Protein AF-A0A381TAN8-F1 (afdb_monomer_lite)

Sequence (101 aa):
MLPWGRRKYEKGSLPLGGRALLADIQAGYWNRWHPRAVKIYVNGFVERDIEGQIGWFDVTAGKWIQALLAKGKHERRLYVVTITPIIRDMAYERWPRILGG

Organism: NCBI:txid408172

Structure (mmCIF, N/CA/C/O backbone):
data_AF-A0A381TAN8-F1
#
_entry.id   AF-A0A381TAN8-F1
#
loop_
_atom_site.group_PDB
_atom_site.id
_atom_site.type_symbol
_atom_site.label_atom_id
_atom_site.label_alt_id
_atom_site.label_comp_id
_atom_site.label_asym_id
_atom_site.label_entity_id
_atom_site.label_seq_id
_atom_site.pdbx_PDB_ins_code
_atom_site.Cartn_x
_atom_site.Cartn_y
_atom_site.Cartn_z
_atom_site.occupancy
_atom_site.B_iso_or_equiv
_atom_site.auth_seq_id
_atom_site.auth_comp_id
_atom_site.auth_asym_id
_atom_site.auth_atom_id
_atom_site.pdbx_PDB_model_num
ATOM 1 N N . MET A 1 1 ? -17.338 9.115 -0.362 1.00 76.31 1 MET A N 1
ATOM 2 C CA . MET A 1 1 ? -15.950 9.006 -0.867 1.00 76.31 1 MET A CA 1
ATOM 3 C C . MET A 1 1 ? -15.040 8.559 0.271 1.00 76.31 1 MET A C 1
ATOM 5 O O . MET A 1 1 ? -15.331 8.910 1.409 1.00 76.31 1 MET A O 1
ATOM 9 N N 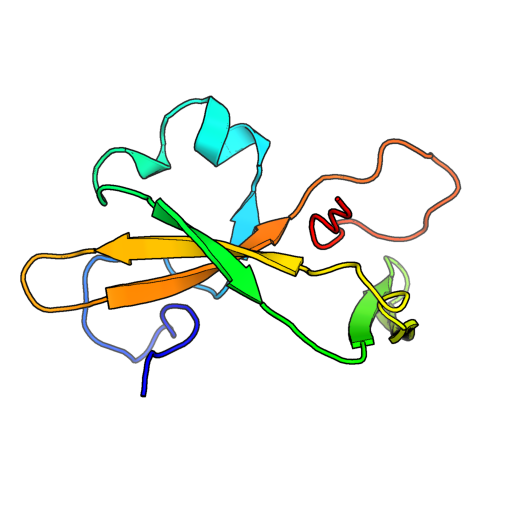. LEU A 1 2 ? -14.001 7.763 0.006 1.00 88.88 2 LEU A N 1
ATOM 10 C CA . LEU A 1 2 ? -13.091 7.267 1.042 1.00 88.88 2 LEU A CA 1
ATOM 11 C C . LEU A 1 2 ? -11.714 7.944 0.894 1.00 88.88 2 LEU A C 1
ATOM 13 O O . LEU A 1 2 ? -11.121 7.827 -0.177 1.00 88.88 2 LEU A O 1
ATOM 17 N N . PRO A 1 3 ? -11.215 8.670 1.911 1.00 93.50 3 PRO A N 1
ATOM 18 C CA . PRO A 1 3 ? -9.967 9.418 1.794 1.00 93.50 3 PRO A CA 1
ATOM 19 C C . PRO A 1 3 ? -8.740 8.498 1.762 1.00 93.50 3 PRO A C 1
ATOM 21 O O . PRO A 1 3 ? -8.691 7.462 2.434 1.00 93.50 3 PRO A O 1
ATOM 24 N N . TRP A 1 4 ? -7.730 8.909 0.998 1.00 93.75 4 TRP A N 1
ATOM 25 C CA . TRP A 1 4 ? -6.440 8.230 0.909 1.00 93.75 4 TRP A CA 1
ATOM 26 C C . TRP A 1 4 ? -5.465 8.80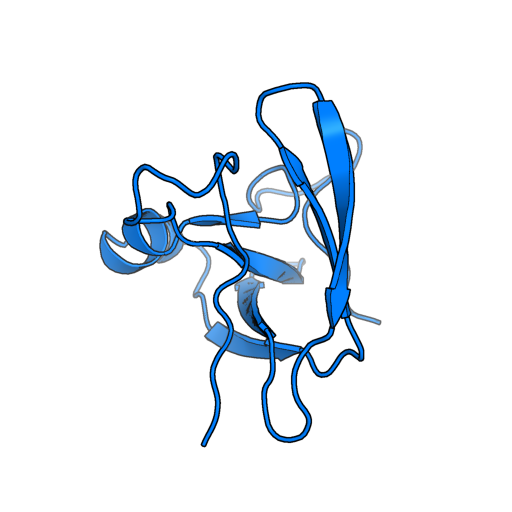9 1.930 1.00 93.75 4 TRP A C 1
ATOM 28 O O . TRP A 1 4 ? -5.018 9.951 1.808 1.00 93.75 4 TRP A O 1
ATOM 38 N N . GLY A 1 5 ? -5.070 7.973 2.890 1.00 95.19 5 GLY A N 1
ATOM 39 C CA . GLY A 1 5 ? -4.033 8.284 3.861 1.00 95.19 5 GLY A CA 1
ATOM 40 C C . GLY A 1 5 ? -4.443 9.389 4.815 1.00 95.19 5 GLY A C 1
ATOM 41 O O . GLY A 1 5 ? -5.546 9.915 4.699 1.00 95.19 5 GLY A O 1
ATOM 42 N N . ARG A 1 6 ? -3.567 9.747 5.759 1.00 95.31 6 ARG A N 1
ATOM 43 C CA . ARG A 1 6 ? -3.739 10.919 6.634 1.00 95.31 6 ARG A CA 1
ATOM 44 C C . ARG A 1 6 ? -2.659 11.957 6.355 1.00 95.31 6 ARG A C 1
ATOM 46 O O . ARG A 1 6 ? -1.467 11.679 6.496 1.00 95.31 6 ARG A O 1
ATOM 53 N N . ARG A 1 7 ? -3.056 13.169 5.979 1.00 94.31 7 ARG A N 1
ATOM 54 C CA . ARG A 1 7 ? -2.162 14.326 5.842 1.00 94.31 7 ARG A CA 1
ATOM 55 C C . ARG A 1 7 ? -1.852 14.918 7.215 1.00 94.31 7 ARG A C 1
ATOM 57 O O . ARG A 1 7 ? -2.616 14.756 8.160 1.00 94.31 7 ARG A O 1
ATOM 64 N N . LYS A 1 8 ? -0.727 15.631 7.328 1.00 93.50 8 LYS A N 1
ATOM 65 C CA . LYS A 1 8 ? -0.268 16.209 8.606 1.00 93.50 8 LYS A CA 1
ATOM 66 C C . LYS A 1 8 ? -1.267 17.200 9.220 1.00 93.50 8 LYS A C 1
ATOM 68 O O . LYS A 1 8 ? -1.373 17.258 10.435 1.00 93.50 8 LYS A O 1
ATOM 73 N N . TYR A 1 9 ? -1.989 17.947 8.385 1.00 93.94 9 TYR A N 1
ATOM 74 C CA . TYR A 1 9 ? -2.983 18.935 8.816 1.00 93.94 9 TYR A CA 1
ATOM 75 C C . TYR A 1 9 ? -4.363 18.326 9.110 1.00 93.94 9 TYR A C 1
ATOM 77 O O . TYR A 1 9 ? -5.235 19.000 9.653 1.00 93.94 9 TYR A O 1
ATOM 85 N N . GLU A 1 10 ? -4.594 17.065 8.736 1.00 92.56 10 GLU A N 1
ATOM 86 C CA . GLU A 1 10 ? -5.868 16.406 8.994 1.00 92.56 10 GLU A CA 1
ATOM 87 C C . GLU A 1 10 ? -5.903 15.854 10.418 1.00 92.56 10 GLU A C 1
ATOM 89 O O . GLU A 1 10 ? -4.984 15.167 10.870 1.00 92.56 10 GLU A O 1
ATOM 94 N N . LYS A 1 11 ? -7.011 16.112 11.116 1.00 90.56 11 LYS A N 1
ATOM 95 C CA . LYS A 1 11 ? -7.276 15.526 12.433 1.00 90.56 11 LYS A CA 1
ATOM 96 C C . LYS A 1 11 ? -7.445 14.005 12.314 1.00 90.56 11 LYS A C 1
ATOM 98 O O . LYS A 1 11 ? -7.921 13.503 11.294 1.00 90.56 11 LYS A O 1
ATOM 103 N N . GLY A 1 12 ? -7.083 13.281 13.373 1.00 91.19 12 GLY A N 1
ATOM 104 C CA . GLY A 1 12 ? -7.247 11.829 13.459 1.00 91.19 12 GLY A CA 1
ATOM 105 C C . GLY A 1 12 ? -6.111 11.133 14.205 1.00 91.19 12 GLY A C 1
ATOM 106 O O . GLY A 1 12 ? -5.123 11.754 14.598 1.00 91.19 12 GLY A O 1
ATOM 107 N N . SER A 1 13 ? -6.232 9.819 14.367 1.00 91.62 13 SER A N 1
ATOM 108 C CA . SER A 1 13 ? -5.243 8.929 14.995 1.00 91.62 13 SER A CA 1
ATOM 109 C C . SER A 1 13 ? -4.731 7.830 14.056 1.00 91.62 13 SER A C 1
ATOM 111 O O . SER A 1 13 ? -3.829 7.081 14.429 1.00 91.62 13 SER A O 1
ATOM 113 N N . LEU A 1 14 ? -5.254 7.749 12.827 1.00 95.25 14 LEU A N 1
ATOM 114 C CA . LEU A 1 14 ? -4.738 6.839 11.800 1.00 95.25 14 LEU A CA 1
ATOM 115 C C . LEU A 1 14 ? -3.327 7.237 11.318 1.00 95.25 14 LEU A C 1
ATOM 117 O O . LEU A 1 14 ? -3.009 8.422 11.347 1.00 95.25 14 LEU A O 1
ATOM 121 N N . PRO A 1 15 ? -2.479 6.306 10.845 1.00 95.25 15 PRO A N 1
ATOM 122 C CA . PRO A 1 15 ? -1.101 6.607 10.445 1.00 95.25 15 PRO A CA 1
ATOM 123 C C . PRO A 1 15 ? -0.974 7.754 9.439 1.00 95.25 15 PRO A C 1
ATOM 125 O O . PRO A 1 15 ? -1.799 7.901 8.535 1.00 95.25 15 PRO A O 1
ATOM 128 N N . LEU A 1 16 ? 0.079 8.560 9.582 1.00 95.56 16 LEU A N 1
ATOM 129 C CA . LEU A 1 16 ? 0.403 9.613 8.619 1.00 95.56 16 LEU A CA 1
ATOM 130 C C . LEU A 1 16 ? 0.868 9.027 7.282 1.00 95.56 16 LEU A C 1
ATOM 132 O O . LEU A 1 16 ? 1.486 7.969 7.225 1.00 95.56 16 LEU A O 1
ATOM 136 N N . GLY A 1 17 ? 0.616 9.771 6.207 1.00 95.12 17 GLY A N 1
ATOM 137 C CA . GLY A 1 17 ? 0.944 9.363 4.845 1.00 95.12 17 GLY A CA 1
ATOM 138 C C . GLY A 1 17 ? -0.145 8.496 4.217 1.00 95.12 17 GLY A C 1
ATOM 139 O O . GLY A 1 17 ? -1.220 8.316 4.781 1.00 95.12 17 GLY A O 1
ATOM 140 N N . GLY A 1 18 ? 0.120 8.002 3.007 1.00 95.25 18 GLY A N 1
ATOM 141 C CA . GLY A 1 18 ? -0.832 7.227 2.200 1.00 95.25 18 GLY A CA 1
ATOM 142 C C . GLY A 1 18 ? -0.424 5.778 1.957 1.00 95.25 18 GLY A C 1
ATOM 143 O O . GLY A 1 18 ? -0.935 5.155 1.030 1.00 95.25 18 GLY A O 1
ATOM 144 N N . ARG A 1 19 ? 0.519 5.253 2.739 1.00 95.75 19 ARG A N 1
ATOM 145 C CA . ARG A 1 19 ? 1.196 3.986 2.463 1.00 95.75 19 ARG A CA 1
ATOM 146 C C . ARG A 1 19 ? 1.251 3.090 3.692 1.00 95.75 19 ARG A C 1
ATOM 148 O O . ARG A 1 19 ? 1.368 3.589 4.806 1.00 95.75 19 ARG A O 1
ATOM 155 N N . ALA A 1 20 ? 1.207 1.786 3.460 1.00 97.00 20 ALA A N 1
ATOM 156 C CA . ALA A 1 20 ? 1.426 0.753 4.459 1.00 97.00 20 ALA A CA 1
ATOM 157 C C . ALA A 1 20 ? 2.445 -0.262 3.922 1.00 97.00 20 ALA A C 1
ATOM 159 O O . ALA A 1 20 ? 2.238 -0.841 2.856 1.00 97.00 20 ALA A O 1
ATOM 160 N N . LEU A 1 21 ? 3.563 -0.465 4.618 1.00 96.56 21 LEU A N 1
ATOM 161 C CA . LEU A 1 21 ? 4.556 -1.460 4.213 1.00 96.56 21 LEU A CA 1
ATOM 162 C C . LEU A 1 21 ? 4.021 -2.870 4.500 1.00 96.56 21 LEU A C 1
ATOM 164 O O . LEU A 1 21 ? 3.511 -3.124 5.588 1.00 96.56 21 LEU A O 1
ATOM 168 N N . LEU A 1 22 ? 4.135 -3.793 3.541 1.00 97.19 22 LEU A N 1
ATOM 169 C CA . LEU A 1 22 ? 3.638 -5.165 3.689 1.00 97.19 22 LEU A CA 1
ATOM 170 C C . LEU A 1 22 ? 4.241 -5.855 4.919 1.00 97.19 22 LEU A C 1
ATOM 172 O O . LEU A 1 22 ? 3.502 -6.483 5.673 1.00 97.19 22 LEU A O 1
ATOM 176 N N . ALA A 1 23 ? 5.549 -5.690 5.131 1.00 95.69 23 ALA A N 1
ATOM 177 C CA . ALA A 1 23 ? 6.251 -6.245 6.284 1.00 95.69 23 ALA A CA 1
ATOM 178 C C . ALA A 1 23 ? 5.653 -5.740 7.608 1.00 95.69 23 ALA A C 1
ATOM 180 O O . ALA A 1 23 ? 5.393 -6.538 8.502 1.00 95.69 23 ALA A O 1
ATOM 181 N N . ASP A 1 24 ? 5.319 -4.448 7.702 1.00 96.94 24 ASP A N 1
ATOM 182 C CA . ASP A 1 24 ? 4.707 -3.870 8.905 1.00 96.94 24 ASP A CA 1
ATOM 183 C C . ASP A 1 24 ? 3.288 -4.388 9.156 1.00 96.94 24 ASP A C 1
ATOM 185 O O . ASP A 1 24 ? 2.855 -4.540 10.301 1.00 96.94 24 ASP A O 1
ATOM 189 N N . ILE A 1 25 ? 2.533 -4.634 8.081 1.00 97.25 25 ILE A N 1
ATOM 190 C CA . ILE A 1 25 ? 1.198 -5.232 8.173 1.00 97.25 25 ILE A CA 1
ATOM 191 C C . ILE A 1 25 ? 1.323 -6.665 8.697 1.00 97.25 25 ILE A C 1
ATOM 193 O O . ILE A 1 25 ? 0.603 -7.034 9.622 1.00 97.25 25 ILE A O 1
ATOM 197 N N . GLN A 1 26 ? 2.247 -7.453 8.143 1.00 96.62 26 GLN A N 1
ATOM 198 C CA . GLN A 1 26 ? 2.488 -8.841 8.549 1.00 96.62 26 GLN A CA 1
ATOM 199 C C . GLN A 1 26 ? 3.028 -8.947 9.980 1.00 96.62 26 GLN A C 1
ATOM 201 O O . GLN A 1 26 ? 2.624 -9.843 10.714 1.00 96.62 26 GLN A O 1
ATOM 206 N N . ALA A 1 27 ? 3.859 -7.995 10.406 1.00 97.56 27 ALA A N 1
ATOM 207 C CA . ALA A 1 27 ? 4.342 -7.878 11.781 1.00 97.56 27 ALA A CA 1
ATOM 208 C C . ALA A 1 27 ? 3.255 -7.423 12.779 1.00 97.56 27 ALA A C 1
ATOM 210 O O . ALA A 1 27 ? 3.498 -7.357 13.982 1.00 97.56 27 ALA A O 1
ATOM 211 N N . GLY A 1 28 ? 2.047 -7.092 12.307 1.00 97.38 28 GLY A N 1
ATOM 212 C CA . GLY A 1 28 ? 0.910 -6.747 13.156 1.00 97.38 28 GLY A CA 1
ATOM 213 C C . GLY A 1 28 ? 0.891 -5.302 13.659 1.00 97.38 28 GLY A C 1
ATOM 214 O O . GLY A 1 28 ? -0.010 -4.942 14.421 1.00 97.38 28 GLY A O 1
ATOM 215 N N . TYR A 1 29 ? 1.800 -4.428 13.204 1.00 96.94 29 TYR A N 1
ATOM 216 C CA . TYR A 1 29 ? 1.815 -3.015 13.616 1.00 96.94 29 TYR A CA 1
ATOM 217 C C . TYR A 1 29 ? 0.508 -2.289 13.281 1.00 96.94 29 TYR A C 1
ATOM 219 O O . TYR A 1 29 ? 0.116 -1.344 13.973 1.00 96.94 29 TYR A O 1
ATOM 227 N N . TRP A 1 30 ? -0.202 -2.775 12.261 1.00 97.19 30 TRP A N 1
ATOM 228 C CA . TRP A 1 30 ? -1.473 -2.223 11.811 1.00 97.19 30 TRP A CA 1
ATOM 229 C C . TRP A 1 30 ? -2.702 -2.738 12.566 1.00 97.19 30 TRP A C 1
ATOM 231 O O . TRP A 1 30 ? -3.765 -2.130 12.445 1.00 97.19 30 TRP A O 1
ATOM 241 N N . ASN A 1 31 ? -2.585 -3.804 13.367 1.00 96.44 31 ASN A N 1
ATOM 242 C CA . ASN A 1 31 ? -3.727 -4.510 13.970 1.00 96.44 31 ASN A CA 1
ATOM 243 C C . ASN A 1 31 ? -4.636 -3.600 14.805 1.00 96.44 31 ASN A C 1
ATOM 245 O O . ASN A 1 31 ? -5.857 -3.751 14.776 1.00 96.44 31 ASN A O 1
ATOM 249 N N . ARG A 1 32 ? -4.051 -2.601 15.478 1.00 95.44 32 ARG A N 1
ATOM 250 C CA . ARG A 1 32 ? -4.781 -1.616 16.292 1.00 95.44 32 ARG A CA 1
ATOM 251 C C . ARG A 1 32 ? -5.811 -0.786 15.509 1.00 95.44 32 ARG A C 1
ATOM 253 O O . ARG A 1 32 ? -6.678 -0.176 16.122 1.00 95.44 32 ARG A O 1
ATOM 260 N N . TRP A 1 33 ? -5.717 -0.744 14.177 1.00 96.06 33 TRP A N 1
ATOM 261 C CA . TRP A 1 33 ? -6.655 -0.035 13.297 1.00 96.06 33 TRP A CA 1
ATOM 262 C C . TRP A 1 33 ? -7.564 -0.976 12.498 1.00 96.06 33 TRP A C 1
ATOM 264 O O . TRP A 1 33 ? -8.135 -0.566 11.484 1.00 96.06 33 TRP A O 1
ATOM 274 N N . HIS A 1 34 ? -7.685 -2.236 12.930 1.00 94.88 34 HIS A N 1
ATOM 275 C CA . HIS A 1 34 ? -8.537 -3.266 12.325 1.00 94.88 34 HIS A CA 1
ATOM 276 C C . HIS A 1 34 ? -8.418 -3.320 10.790 1.00 94.88 34 HIS A C 1
ATOM 278 O O . HIS A 1 34 ? -9.401 -3.078 10.074 1.00 94.88 34 HIS A O 1
ATOM 284 N N . PRO A 1 35 ? -7.202 -3.575 10.279 1.00 95.81 35 PRO A N 1
ATOM 285 C CA . PRO A 1 35 ? -6.893 -3.441 8.868 1.00 95.81 35 PRO A CA 1
ATOM 286 C C . PRO A 1 35 ? -7.681 -4.455 8.042 1.00 95.81 35 PRO A C 1
ATOM 288 O O . PRO A 1 35 ? -7.749 -5.636 8.377 1.00 95.81 35 PRO A O 1
ATOM 291 N N . ARG A 1 36 ? -8.258 -4.00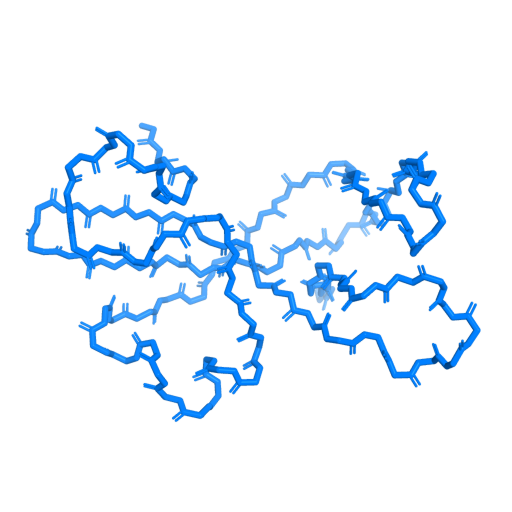5 6.925 1.00 97.12 36 ARG A N 1
ATOM 292 C CA . ARG A 1 36 ? -8.906 -4.883 5.941 1.00 97.12 36 ARG A CA 1
ATOM 293 C C . ARG A 1 36 ? -8.257 -4.710 4.579 1.00 97.12 36 ARG A C 1
ATOM 295 O O . ARG A 1 36 ? -8.172 -3.591 4.082 1.00 97.12 36 ARG A O 1
ATOM 302 N N . ALA A 1 37 ? -7.837 -5.809 3.963 1.00 97.31 37 ALA A N 1
ATOM 303 C CA . ALA A 1 37 ? -7.349 -5.780 2.591 1.00 97.31 37 ALA A CA 1
ATOM 304 C C . ALA A 1 37 ? -8.483 -5.388 1.631 1.00 97.31 37 ALA A C 1
ATOM 306 O O . ALA A 1 37 ? -9.611 -5.870 1.752 1.00 97.31 37 ALA A O 1
ATOM 307 N N . VAL A 1 38 ? -8.176 -4.510 0.682 1.00 97.12 38 VAL A N 1
ATOM 308 C CA . VAL A 1 38 ? -9.081 -4.067 -0.383 1.00 97.12 38 VAL A CA 1
ATOM 309 C C . VAL A 1 38 ? -8.323 -3.957 -1.708 1.00 97.12 38 VAL A C 1
ATOM 311 O O . VAL A 1 38 ? -7.091 -3.891 -1.727 1.00 97.12 38 VAL A O 1
ATOM 314 N N . LYS A 1 39 ? -9.060 -3.948 -2.820 1.00 96.88 39 LYS A N 1
ATOM 315 C CA . LYS A 1 39 ? -8.511 -3.829 -4.176 1.00 96.88 39 LYS A CA 1
ATOM 316 C C . LYS A 1 39 ? -8.693 -2.404 -4.699 1.00 96.88 39 LYS A C 1
ATOM 318 O O . LYS A 1 39 ? -9.772 -1.837 -4.541 1.00 96.88 39 LYS A O 1
ATOM 323 N N . ILE A 1 40 ? -7.662 -1.856 -5.334 1.00 96.25 40 ILE A N 1
ATOM 324 C CA . ILE A 1 40 ? -7.731 -0.611 -6.101 1.00 96.25 40 ILE A CA 1
ATOM 325 C C . ILE A 1 40 ? -7.497 -0.955 -7.573 1.00 96.25 40 ILE A C 1
ATOM 327 O O . ILE A 1 40 ? -6.395 -1.354 -7.954 1.00 96.25 40 ILE A O 1
ATOM 331 N N . TYR A 1 41 ? -8.545 -0.804 -8.381 1.00 96.00 41 TYR A N 1
ATOM 332 C CA . TYR A 1 41 ? -8.469 -0.926 -9.834 1.00 96.00 41 TYR A CA 1
ATOM 333 C C . TYR A 1 41 ? -8.102 0.433 -10.426 1.00 96.00 41 TYR A C 1
ATOM 335 O O . TYR A 1 41 ? -8.827 1.408 -10.236 1.00 96.00 41 TYR A O 1
ATOM 343 N N . VAL A 1 42 ? -6.959 0.491 -11.102 1.00 95.81 42 VAL A N 1
ATOM 344 C CA . VAL A 1 42 ? -6.403 1.681 -11.757 1.00 95.81 42 VAL A CA 1
ATOM 345 C C . VAL A 1 42 ? -5.678 1.247 -13.023 1.00 95.81 42 VAL A C 1
ATOM 347 O O . VAL A 1 42 ? -5.255 0.098 -13.120 1.00 95.81 42 VAL A O 1
ATOM 350 N N . ASN A 1 43 ? -5.511 2.164 -13.972 1.00 97.12 43 ASN A N 1
ATOM 351 C CA . ASN A 1 43 ? -4.755 1.910 -15.200 1.00 97.12 43 ASN A CA 1
ATOM 352 C C . ASN A 1 43 ? -3.239 1.919 -14.978 1.00 97.12 43 ASN A C 1
ATOM 354 O O . ASN A 1 43 ? -2.513 1.257 -15.705 1.00 97.12 43 ASN A O 1
ATOM 358 N N . GLY A 1 44 ? -2.764 2.646 -13.970 1.00 96.31 44 GLY A N 1
ATOM 359 C CA . GLY A 1 44 ? -1.342 2.819 -13.718 1.00 96.31 44 GLY A CA 1
ATOM 360 C C . GLY A 1 44 ? -1.064 3.572 -12.426 1.00 96.31 44 GLY A C 1
ATOM 361 O O . GLY A 1 44 ? -1.983 3.963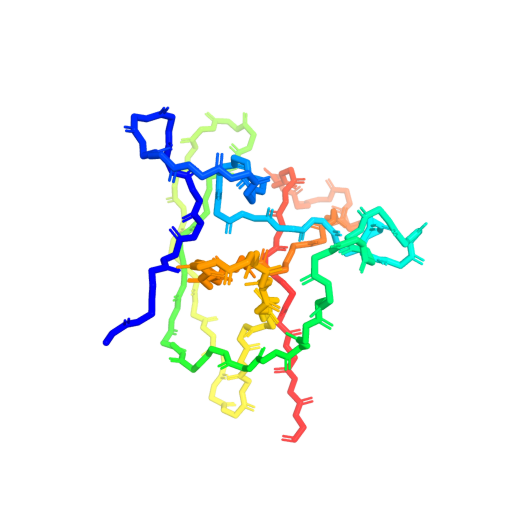 -11.699 1.00 96.31 44 GLY A O 1
ATOM 362 N N . PHE A 1 45 ? 0.216 3.753 -12.134 1.00 95.31 45 PHE A N 1
ATOM 363 C CA . PHE A 1 45 ? 0.711 4.531 -11.008 1.00 95.31 45 PHE A CA 1
ATOM 364 C C . PHE A 1 45 ? 2.024 5.223 -11.368 1.00 95.31 45 PHE A C 1
ATOM 366 O O . PHE A 1 45 ? 2.705 4.868 -12.327 1.00 95.31 45 PHE A O 1
ATOM 373 N N . VAL A 1 46 ? 2.371 6.215 -10.555 1.00 94.06 46 VAL A N 1
ATOM 374 C CA . VAL A 1 46 ? 3.622 6.957 -10.661 1.00 94.06 46 VAL A CA 1
ATOM 375 C C . VAL A 1 46 ? 4.512 6.589 -9.489 1.00 94.06 46 VAL A C 1
ATOM 377 O O . VAL A 1 46 ? 4.039 6.553 -8.351 1.00 94.06 46 VAL A O 1
ATOM 380 N N . GLU A 1 47 ? 5.796 6.375 -9.749 1.00 92.25 47 GLU A N 1
ATOM 381 C CA . GLU A 1 47 ? 6.803 6.233 -8.702 1.00 92.25 47 GLU A CA 1
ATOM 382 C C . GLU A 1 47 ? 8.062 7.025 -9.060 1.00 92.25 47 GLU A C 1
ATOM 384 O O . GLU A 1 47 ? 8.326 7.325 -10.227 1.00 92.25 47 GLU A O 1
ATOM 389 N N . ARG A 1 48 ? 8.810 7.402 -8.024 1.00 90.75 48 ARG A N 1
ATOM 390 C CA . ARG A 1 48 ? 10.089 8.094 -8.147 1.00 90.75 48 ARG A CA 1
ATOM 391 C C . ARG A 1 48 ? 11.224 7.135 -7.802 1.00 90.75 48 ARG A C 1
ATOM 393 O O . ARG A 1 48 ? 11.135 6.458 -6.777 1.00 90.75 48 ARG A O 1
ATOM 400 N N . ASP A 1 49 ? 12.250 7.087 -8.639 1.00 89.12 49 ASP A N 1
ATOM 401 C CA . ASP A 1 49 ? 13.456 6.297 -8.380 1.00 89.12 49 ASP A CA 1
ATOM 402 C C . ASP A 1 49 ? 14.389 6.977 -7.355 1.00 89.12 49 ASP A C 1
ATOM 404 O O . ASP A 1 49 ? 14.103 8.063 -6.837 1.00 89.12 49 ASP A O 1
ATOM 408 N N . ILE A 1 50 ? 15.503 6.318 -7.033 1.00 87.31 50 ILE A N 1
ATOM 409 C CA . ILE A 1 50 ? 16.523 6.817 -6.100 1.00 87.31 50 ILE A CA 1
ATOM 410 C C . ILE A 1 50 ? 17.278 8.048 -6.624 1.00 87.31 50 ILE A C 1
ATOM 412 O O . ILE A 1 50 ? 17.824 8.802 -5.822 1.00 87.31 50 ILE A O 1
ATOM 416 N N . GLU A 1 51 ? 17.292 8.282 -7.938 1.00 89.56 51 GLU A N 1
ATOM 417 C CA . GLU A 1 51 ? 17.902 9.462 -8.567 1.00 89.56 51 GLU A CA 1
ATOM 418 C C . GLU A 1 51 ? 16.923 10.644 -8.652 1.00 89.56 51 GLU A C 1
ATOM 420 O O . GLU A 1 51 ? 17.299 11.770 -8.977 1.00 89.56 51 GLU A O 1
ATOM 425 N N . GLY A 1 52 ? 15.655 10.411 -8.315 1.00 88.81 52 GLY A N 1
ATOM 426 C CA . GLY A 1 52 ? 14.599 11.408 -8.316 1.00 88.81 52 GLY A CA 1
ATOM 427 C C . GLY A 1 52 ? 13.784 11.475 -9.607 1.00 88.81 52 GLY A C 1
ATOM 428 O O . GLY A 1 52 ? 12.868 12.304 -9.682 1.00 88.81 52 GLY A O 1
ATOM 429 N N . GLN A 1 53 ? 14.053 10.613 -10.589 1.00 90.50 53 GLN A N 1
ATOM 430 C CA . GLN A 1 53 ? 13.306 10.567 -11.842 1.00 90.50 53 GLN A CA 1
ATOM 431 C C . GLN A 1 53 ? 11.933 9.932 -11.623 1.00 90.50 53 GLN A C 1
ATOM 433 O O . GLN A 1 53 ? 11.741 9.055 -10.778 1.00 90.50 53 GLN A O 1
ATOM 438 N N . ILE A 1 54 ? 10.941 10.422 -12.363 1.00 91.88 54 ILE A N 1
ATOM 439 C CA . ILE A 1 54 ? 9.542 10.020 -12.221 1.00 91.88 54 ILE A CA 1
ATOM 440 C C . ILE A 1 54 ? 9.174 9.110 -13.390 1.00 91.88 54 ILE A C 1
ATOM 442 O O . ILE A 1 54 ? 9.276 9.521 -14.542 1.00 91.88 54 ILE A O 1
ATOM 446 N N . GLY A 1 55 ? 8.697 7.904 -13.086 1.00 91.00 55 GLY A N 1
ATOM 447 C CA . GLY A 1 55 ? 8.193 6.951 -14.072 1.00 91.00 55 GLY A CA 1
ATOM 448 C C . GLY A 1 55 ? 6.688 6.735 -13.937 1.00 91.00 55 GLY A C 1
ATOM 449 O O . GLY A 1 55 ? 6.170 6.636 -12.821 1.00 91.00 55 GLY A O 1
ATOM 450 N N . TRP A 1 56 ? 5.993 6.651 -15.074 1.00 95.31 56 TRP A N 1
ATOM 451 C CA . TRP A 1 56 ? 4.628 6.128 -15.148 1.00 95.31 56 TRP A CA 1
ATOM 452 C C . TRP A 1 56 ? 4.673 4.633 -15.459 1.00 95.31 56 TRP A C 1
ATOM 454 O O . TRP A 1 56 ? 5.390 4.207 -16.363 1.00 95.31 56 TRP A O 1
ATOM 464 N N . PHE A 1 57 ? 3.885 3.849 -14.731 1.00 94.81 57 PHE A N 1
ATOM 465 C CA . PHE A 1 57 ? 3.827 2.400 -14.865 1.00 94.81 57 PHE A CA 1
ATOM 466 C C . PHE A 1 57 ? 2.391 1.938 -15.010 1.00 94.81 57 PHE A C 1
ATOM 468 O O . PHE A 1 57 ? 1.542 2.257 -14.175 1.00 94.81 57 PHE A O 1
ATOM 475 N N . ASP A 1 58 ? 2.135 1.126 -16.028 1.00 97.12 58 ASP A N 1
ATOM 476 C CA . ASP A 1 58 ? 0.815 0.554 -16.238 1.00 97.12 58 ASP A CA 1
ATOM 477 C C . ASP A 1 58 ? 0.567 -0.638 -15.310 1.00 97.12 58 ASP A C 1
ATOM 479 O O . ASP A 1 58 ? 1.428 -1.491 -15.069 1.00 97.12 58 ASP A O 1
ATOM 483 N N . VAL A 1 59 ? -0.661 -0.724 -14.807 1.00 96.94 59 VAL A N 1
ATOM 484 C CA . VAL A 1 59 ? -1.165 -1.922 -14.142 1.00 96.94 59 VAL A CA 1
ATOM 485 C C . VAL A 1 59 ? -1.785 -2.805 -15.215 1.00 96.94 59 VAL A C 1
ATOM 487 O O . VAL A 1 59 ? -2.782 -2.446 -15.838 1.00 96.94 59 VAL A O 1
ATOM 490 N N . THR A 1 60 ? -1.187 -3.980 -15.428 1.00 96.12 60 THR A N 1
ATOM 491 C CA . THR A 1 60 ? -1.676 -4.959 -16.408 1.00 96.12 60 THR A CA 1
ATOM 492 C C . THR A 1 60 ? -3.165 -5.249 -16.192 1.00 96.12 60 THR A C 1
ATOM 494 O O . THR A 1 60 ? -3.593 -5.453 -15.055 1.00 96.12 60 THR A O 1
ATOM 497 N N . ALA A 1 61 ? -3.946 -5.328 -17.273 1.00 94.62 61 ALA A N 1
ATOM 498 C CA . ALA A 1 61 ? -5.359 -5.697 -17.206 1.00 94.62 61 ALA A CA 1
ATOM 499 C C . ALA A 1 61 ? -5.575 -6.994 -16.398 1.00 94.62 61 ALA A C 1
ATOM 501 O O . ALA A 1 61 ? -4.779 -7.931 -16.477 1.00 94.62 61 ALA A O 1
ATOM 502 N N . GLY A 1 62 ? -6.629 -7.030 -15.577 1.00 95.12 62 GLY A N 1
ATOM 503 C CA . GLY A 1 62 ? -6.889 -8.131 -14.637 1.00 95.12 62 GLY A CA 1
ATOM 504 C C . GLY A 1 62 ? -6.066 -8.079 -13.341 1.00 95.12 62 GLY A C 1
ATOM 505 O O . GLY A 1 62 ? -6.351 -8.830 -12.411 1.00 95.12 62 GLY A O 1
ATOM 506 N N . LYS A 1 63 ? -5.087 -7.172 -13.228 1.00 97.81 63 LYS A N 1
ATOM 507 C CA . LYS A 1 63 ? -4.363 -6.908 -11.979 1.00 97.81 63 LYS A CA 1
ATOM 508 C C . LYS A 1 63 ? -4.923 -5.689 -11.250 1.00 97.81 63 LYS A C 1
ATOM 510 O O . LYS A 1 63 ? -5.642 -4.863 -11.807 1.00 97.81 63 LYS A O 1
ATOM 515 N N . TRP A 1 64 ? -4.592 -5.581 -9.969 1.00 98.00 64 TRP A N 1
ATOM 516 C CA . TRP A 1 64 ? -4.974 -4.462 -9.112 1.00 98.00 64 TRP A CA 1
ATOM 517 C C . TRP A 1 64 ? -3.869 -4.145 -8.108 1.00 98.00 64 TRP A C 1
ATOM 519 O O . TRP A 1 64 ? -3.048 -4.999 -7.762 1.00 98.00 64 TRP A O 1
ATOM 529 N N . ILE A 1 65 ? -3.885 -2.922 -7.583 1.00 97.81 65 ILE A N 1
ATOM 530 C CA . ILE A 1 65 ? -3.047 -2.543 -6.445 1.00 97.81 65 ILE A CA 1
ATOM 531 C C . ILE A 1 65 ? -3.753 -2.988 -5.164 1.00 97.81 65 ILE A C 1
ATOM 533 O O . ILE A 1 65 ? -4.932 -2.691 -4.945 1.00 97.81 65 ILE A O 1
ATOM 537 N N . GLN A 1 66 ? -3.046 -3.709 -4.294 1.00 98.19 66 GLN A N 1
ATOM 538 C CA . GLN A 1 66 ? -3.548 -3.995 -2.958 1.00 98.19 66 GLN A CA 1
ATOM 539 C C . GLN A 1 66 ? -3.501 -2.727 -2.103 1.00 98.19 66 GLN A C 1
ATOM 541 O O . GLN A 1 66 ? -2.475 -2.055 -1.994 1.00 98.19 66 GLN A O 1
ATOM 546 N N . ALA A 1 67 ? -4.603 -2.449 -1.421 1.00 97.62 67 ALA A N 1
ATOM 547 C CA . ALA A 1 67 ? -4.667 -1.430 -0.393 1.00 97.62 67 ALA A CA 1
ATOM 548 C C . ALA A 1 67 ? -5.192 -1.997 0.928 1.00 97.62 67 ALA A C 1
ATOM 550 O O . ALA A 1 67 ? -5.676 -3.129 1.026 1.00 97.62 67 ALA A O 1
ATOM 551 N N . LEU A 1 68 ? -5.049 -1.180 1.958 1.00 97.69 68 LEU A N 1
ATOM 552 C CA . LEU A 1 68 ? -5.422 -1.445 3.328 1.00 97.69 68 LEU A CA 1
ATOM 553 C C . LEU A 1 68 ? -6.455 -0.403 3.752 1.00 97.69 68 LEU A C 1
ATOM 555 O O . LEU A 1 68 ? -6.180 0.796 3.755 1.00 97.69 68 LEU A O 1
ATOM 559 N N . LEU A 1 69 ? -7.643 -0.859 4.123 1.00 97.75 69 LEU A N 1
ATOM 560 C CA . LEU A 1 69 ? -8.638 -0.042 4.794 1.00 97.75 69 LEU A CA 1
ATOM 561 C C . LEU A 1 69 ? -8.368 -0.072 6.296 1.00 97.75 69 LEU A C 1
ATOM 563 O O . LEU A 1 69 ? -8.613 -1.091 6.942 1.00 97.75 69 LEU A O 1
ATOM 567 N N . ALA A 1 70 ? -7.906 1.048 6.843 1.00 97.38 70 ALA A N 1
ATOM 568 C CA . ALA A 1 70 ? -7.746 1.233 8.280 1.00 97.38 70 ALA A CA 1
ATOM 569 C C . ALA A 1 70 ? -8.954 1.979 8.858 1.00 97.38 70 ALA A C 1
ATOM 571 O O . ALA A 1 70 ? -9.538 2.854 8.204 1.00 97.38 70 ALA A O 1
ATOM 572 N N . LYS A 1 71 ? -9.332 1.636 10.091 1.00 95.56 71 LYS A N 1
ATOM 573 C CA . LYS A 1 71 ? -10.467 2.230 10.798 1.00 95.56 71 LYS A CA 1
ATOM 574 C C . LYS A 1 71 ? -10.033 2.767 12.159 1.00 95.56 71 LYS A C 1
ATOM 576 O O . LYS A 1 71 ? -9.427 2.058 12.955 1.00 95.56 71 LYS A O 1
ATOM 581 N N . GLY A 1 72 ? -10.376 4.023 12.414 1.00 89.12 72 GLY A N 1
ATOM 582 C CA . GLY A 1 72 ? -10.418 4.622 13.743 1.00 89.12 72 GLY A CA 1
ATOM 583 C C . GLY A 1 72 ? -11.865 4.751 14.224 1.00 89.12 72 GLY A C 1
ATOM 584 O O . GLY A 1 72 ? -12.802 4.384 13.517 1.00 89.12 72 GLY A O 1
ATOM 585 N N . LYS A 1 73 ? -12.058 5.320 15.419 1.00 86.12 73 LYS A N 1
ATOM 586 C CA . LYS A 1 73 ? -13.381 5.452 16.059 1.00 86.12 73 LYS A CA 1
ATOM 587 C C . LYS A 1 73 ? -14.407 6.195 15.183 1.00 86.12 73 LYS A C 1
ATOM 589 O O . LYS A 1 73 ? -15.564 5.796 15.123 1.00 86.12 73 LYS A O 1
ATOM 594 N N . HIS A 1 74 ? -13.964 7.237 14.474 1.00 89.56 74 HIS A N 1
ATOM 595 C CA . HIS A 1 74 ? -14.809 8.081 13.617 1.00 89.56 74 HIS A CA 1
ATOM 596 C C . HIS A 1 74 ? -14.188 8.369 12.241 1.00 89.56 74 HIS A C 1
ATOM 598 O O . HIS A 1 74 ? -14.654 9.244 11.520 1.00 89.56 74 HIS A O 1
ATOM 604 N N . GLU A 1 75 ? -13.130 7.649 11.858 1.00 93.69 75 GLU A N 1
ATOM 605 C CA . GLU A 1 75 ? -12.463 7.847 10.569 1.00 93.69 75 GLU A CA 1
ATOM 606 C C . GLU A 1 75 ? -12.118 6.519 9.896 1.00 93.69 75 GLU A C 1
ATOM 608 O O . GLU A 1 75 ? -11.887 5.499 10.547 1.00 93.69 75 GLU A O 1
ATOM 613 N N . ARG A 1 76 ? -12.094 6.529 8.562 1.00 95.38 76 ARG A N 1
ATOM 614 C CA . ARG A 1 76 ? -11.667 5.401 7.733 1.00 95.38 76 ARG A CA 1
ATOM 615 C C . ARG A 1 76 ? -10.811 5.937 6.603 1.00 95.38 76 ARG A C 1
ATOM 617 O O . ARG A 1 76 ? -11.231 6.884 5.940 1.00 95.38 76 ARG A O 1
ATOM 624 N N . ARG A 1 77 ? -9.643 5.340 6.384 1.00 97.06 77 ARG A N 1
ATOM 625 C CA . ARG A 1 77 ? -8.692 5.780 5.354 1.00 97.06 77 ARG A CA 1
ATOM 626 C C . ARG A 1 77 ? -8.110 4.589 4.607 1.00 97.06 77 ARG A C 1
ATOM 628 O O . ARG A 1 77 ? -7.934 3.513 5.182 1.00 97.06 77 ARG A O 1
ATOM 635 N N . LEU A 1 78 ? -7.824 4.804 3.327 1.00 97.31 78 LEU A N 1
ATOM 636 C CA . LEU A 1 78 ? -7.093 3.863 2.481 1.00 97.31 78 LEU A CA 1
ATOM 637 C C . LEU A 1 78 ? -5.598 4.124 2.545 1.00 97.31 78 LEU A C 1
ATOM 639 O O . LEU A 1 78 ? -5.163 5.269 2.485 1.00 97.31 78 LEU A O 1
ATOM 643 N N . TYR A 1 79 ? -4.820 3.054 2.578 1.00 97.94 79 TYR A N 1
ATOM 644 C CA . TYR A 1 79 ? -3.371 3.091 2.453 1.00 97.94 79 TYR A CA 1
ATOM 645 C C . TYR A 1 79 ? -2.963 2.115 1.361 1.00 97.94 79 TYR A C 1
ATOM 647 O O . TYR A 1 79 ? -3.383 0.960 1.389 1.00 97.94 79 TYR A O 1
ATOM 655 N N . VAL A 1 80 ? -2.156 2.551 0.397 1.00 97.75 80 VAL A N 1
ATOM 656 C CA . VAL A 1 80 ? -1.603 1.628 -0.601 1.00 97.75 80 VAL A CA 1
ATOM 657 C C . VAL A 1 80 ? -0.594 0.720 0.081 1.00 97.75 80 VAL A C 1
ATOM 659 O O . VAL A 1 80 ? 0.287 1.194 0.802 1.00 97.75 80 VAL A O 1
ATOM 662 N N . VAL A 1 81 ? -0.737 -0.587 -0.132 1.00 98.06 81 VAL A N 1
ATOM 663 C CA . VAL A 1 81 ? 0.231 -1.557 0.367 1.00 98.06 81 VAL A CA 1
ATOM 664 C C . VAL A 1 81 ? 1.449 -1.508 -0.540 1.00 98.06 81 VAL A C 1
ATOM 666 O O . VAL A 1 81 ? 1.324 -1.662 -1.754 1.00 98.06 81 VAL A O 1
ATOM 669 N N . THR A 1 82 ? 2.626 -1.313 0.042 1.00 96.88 82 THR A N 1
ATOM 670 C CA . THR A 1 82 ? 3.894 -1.352 -0.694 1.00 96.88 82 THR A CA 1
ATOM 671 C C . THR A 1 82 ? 4.814 -2.438 -0.190 1.00 96.88 82 THR A C 1
ATOM 673 O O . THR A 1 82 ? 4.740 -2.833 0.970 1.00 96.88 82 THR A O 1
ATOM 676 N N . ILE A 1 83 ? 5.713 -2.869 -1.058 1.00 94.69 83 ILE A N 1
ATOM 677 C CA . ILE A 1 83 ? 6.814 -3.784 -0.779 1.00 94.69 83 ILE A CA 1
ATOM 678 C C . ILE A 1 83 ? 8.143 -3.071 -1.033 1.00 94.69 83 ILE A C 1
ATOM 680 O O . ILE A 1 83 ? 8.189 -2.088 -1.776 1.00 94.69 83 ILE A O 1
ATOM 684 N N . THR A 1 84 ? 9.209 -3.580 -0.425 1.00 88.38 84 THR A N 1
ATOM 685 C CA . THR A 1 84 ? 10.578 -3.247 -0.826 1.00 88.38 84 THR A CA 1
ATOM 686 C C . THR A 1 84 ? 10.945 -4.150 -2.006 1.00 88.38 84 THR A C 1
ATOM 688 O O . THR A 1 84 ? 10.805 -5.371 -1.871 1.00 88.38 84 THR A O 1
ATOM 691 N N . PRO A 1 85 ? 11.349 -3.606 -3.166 1.00 81.50 85 PRO A N 1
ATOM 692 C CA . PRO A 1 85 ? 11.790 -4.423 -4.292 1.00 81.50 85 PRO A CA 1
ATOM 693 C C . PRO A 1 85 ? 12.978 -5.301 -3.891 1.00 81.50 85 PRO A C 1
ATOM 695 O O . PRO A 1 85 ? 13.906 -4.837 -3.237 1.00 81.50 85 PRO A O 1
ATOM 698 N N . ILE A 1 86 ? 12.934 -6.583 -4.260 1.00 67.94 86 ILE A N 1
ATOM 699 C CA . ILE A 1 86 ? 13.995 -7.555 -3.930 1.00 67.94 86 ILE A CA 1
ATOM 700 C C . ILE A 1 86 ? 15.111 -7.528 -4.993 1.00 67.94 86 ILE A C 1
ATOM 702 O O . ILE A 1 86 ? 16.238 -7.944 -4.738 1.00 67.94 86 ILE A O 1
ATOM 706 N N . ILE A 1 87 ? 14.810 -7.025 -6.191 1.00 66.62 87 ILE A N 1
ATOM 707 C CA . ILE A 1 87 ? 15.738 -7.005 -7.322 1.00 66.62 87 ILE A CA 1
ATOM 708 C C . ILE A 1 87 ? 16.669 -5.798 -7.169 1.00 66.62 87 ILE A C 1
ATOM 710 O O . ILE A 1 87 ? 16.203 -4.663 -7.231 1.00 66.62 87 ILE A O 1
ATOM 714 N N . ARG A 1 88 ? 17.976 -6.052 -6.993 1.00 55.62 88 ARG A N 1
ATOM 715 C CA . ARG A 1 88 ? 19.028 -5.016 -6.882 1.00 55.62 88 ARG A CA 1
ATOM 716 C C . ARG A 1 88 ? 19.029 -4.019 -8.042 1.00 55.62 88 ARG A C 1
ATOM 718 O O . ARG A 1 88 ? 19.392 -2.871 -7.829 1.00 55.62 88 ARG A O 1
ATOM 725 N N . ASP A 1 89 ? 18.598 -4.451 -9.223 1.00 64.06 89 ASP A N 1
ATOM 726 C CA . ASP A 1 89 ? 18.593 -3.628 -10.435 1.00 64.06 89 ASP A CA 1
ATOM 727 C C . ASP A 1 89 ? 17.358 -2.715 -10.549 1.00 64.06 89 ASP A C 1
ATOM 729 O O . ASP A 1 89 ? 17.268 -1.908 -11.471 1.00 64.06 89 ASP A O 1
ATOM 733 N N . MET A 1 90 ? 16.389 -2.809 -9.626 1.00 70.56 90 MET A N 1
ATOM 734 C CA . MET A 1 90 ? 15.311 -1.822 -9.550 1.00 70.56 90 MET A CA 1
ATOM 735 C C . MET A 1 90 ? 15.783 -0.612 -8.746 1.00 70.56 90 MET A C 1
ATOM 737 O O . MET A 1 90 ? 15.946 -0.687 -7.531 1.00 70.56 90 MET A O 1
ATOM 741 N N . ALA A 1 91 ? 15.900 0.533 -9.413 1.00 79.12 91 ALA A N 1
ATOM 742 C CA . ALA A 1 91 ? 16.270 1.816 -8.819 1.00 79.12 91 ALA A CA 1
ATOM 743 C C . ALA A 1 91 ? 15.185 2.422 -7.893 1.00 79.12 91 ALA A C 1
ATOM 745 O O . ALA A 1 91 ? 15.125 3.633 -7.727 1.00 79.12 91 ALA A O 1
ATOM 746 N N . TYR A 1 92 ? 14.296 1.627 -7.287 1.00 84.69 92 TYR A N 1
ATOM 747 C CA . TYR A 1 92 ? 13.150 2.117 -6.511 1.00 84.69 92 TYR A CA 1
ATOM 748 C C . TYR A 1 92 ? 13.211 1.656 -5.052 1.00 84.69 92 TYR A C 1
ATOM 750 O O . TYR A 1 92 ? 13.330 0.469 -4.765 1.00 84.69 92 TYR A O 1
ATOM 758 N N . GLU A 1 93 ? 13.021 2.580 -4.106 1.00 85.31 93 GLU A N 1
ATOM 759 C CA . GLU A 1 93 ? 12.972 2.252 -2.667 1.00 85.31 93 GLU A CA 1
ATOM 760 C C . GLU A 1 93 ? 11.711 1.471 -2.266 1.00 85.31 93 GLU A C 1
ATOM 762 O O . GLU A 1 93 ? 11.636 0.847 -1.205 1.00 85.31 93 GLU A O 1
ATOM 767 N N . ARG A 1 94 ? 10.657 1.580 -3.075 1.00 88.62 94 ARG A N 1
ATOM 768 C CA . ARG A 1 94 ? 9.337 1.024 -2.792 1.00 88.62 94 ARG A CA 1
ATOM 769 C C . ARG A 1 94 ? 8.596 0.724 -4.080 1.00 88.62 94 ARG A C 1
ATOM 771 O O . ARG A 1 94 ? 8.818 1.367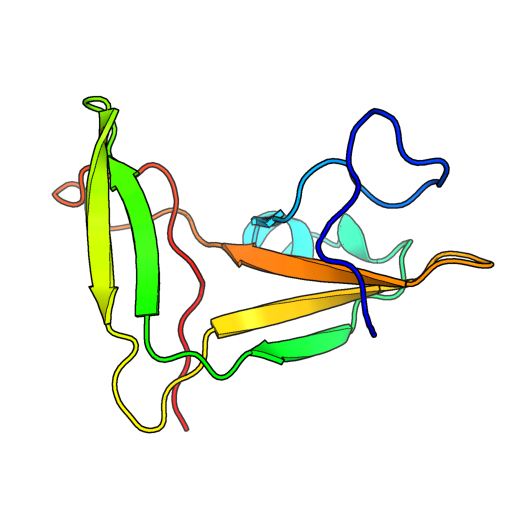 -5.097 1.00 88.62 94 ARG A O 1
ATOM 778 N N . TRP A 1 95 ? 7.659 -0.208 -3.988 1.00 93.69 95 TRP A N 1
ATOM 779 C CA . TRP A 1 95 ? 6.766 -0.542 -5.087 1.00 93.69 95 TRP A CA 1
ATOM 780 C C . TRP A 1 95 ? 5.369 -0.873 -4.563 1.00 93.69 95 TRP A C 1
ATOM 782 O O . TRP A 1 95 ? 5.266 -1.524 -3.515 1.00 93.69 95 TRP A O 1
ATOM 792 N N . PRO A 1 96 ? 4.275 -0.457 -5.226 1.00 95.88 96 PRO A N 1
ATOM 793 C CA . PRO A 1 96 ? 2.939 -0.915 -4.865 1.00 95.88 96 PRO A CA 1
ATOM 794 C C . PRO A 1 96 ? 2.830 -2.431 -5.012 1.00 95.88 96 PRO A C 1
ATOM 796 O O . PRO A 1 96 ? 3.345 -3.037 -5.950 1.00 95.88 96 PRO A O 1
ATOM 799 N N . ARG A 1 97 ? 2.126 -3.069 -4.078 1.00 96.25 97 ARG A N 1
ATOM 800 C CA . ARG A 1 97 ? 1.876 -4.504 -4.148 1.00 96.25 97 ARG A CA 1
ATOM 801 C C . ARG A 1 97 ? 0.783 -4.777 -5.175 1.00 96.25 97 ARG A C 1
ATOM 803 O O . ARG A 1 97 ? -0.404 -4.662 -4.873 1.00 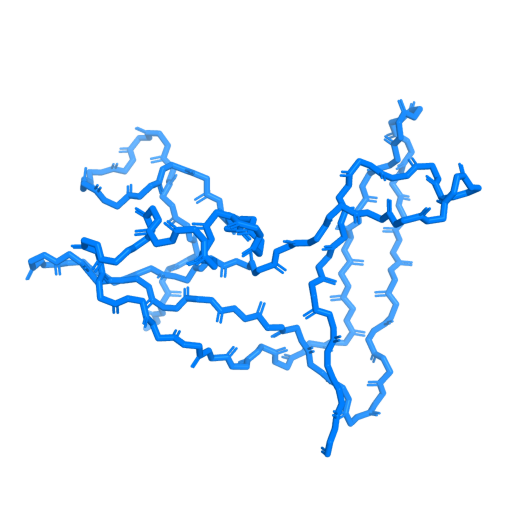96.25 97 ARG A O 1
ATOM 810 N N . ILE A 1 98 ? 1.201 -5.138 -6.381 1.00 96.44 98 ILE A N 1
ATOM 811 C CA . ILE A 1 98 ? 0.312 -5.518 -7.478 1.00 96.44 98 ILE A CA 1
ATOM 812 C C . ILE A 1 98 ? -0.022 -7.004 -7.353 1.00 96.44 98 ILE A C 1
ATOM 814 O O . ILE A 1 98 ? 0.860 -7.831 -7.125 1.00 96.44 98 ILE A O 1
ATOM 818 N N . LEU A 1 99 ? -1.298 -7.344 -7.506 1.00 96.50 99 LEU A N 1
ATOM 819 C CA . LEU A 1 99 ? -1.781 -8.721 -7.525 1.00 96.50 99 LEU A CA 1
ATOM 820 C C . LEU A 1 99 ? -2.631 -8.974 -8.758 1.00 96.50 99 LEU A C 1
ATOM 822 O O . LEU A 1 99 ? -3.247 -8.051 -9.280 1.00 96.50 99 LEU A O 1
ATOM 826 N N . GLY A 1 100 ? -2.680 -10.231 -9.181 1.00 91.75 100 GLY A N 1
ATOM 827 C CA . GLY A 1 100 ? -3.620 -10.736 -10.173 1.00 91.75 100 GLY A CA 1
ATOM 828 C C . GLY A 1 100 ? -4.257 -12.024 -9.669 1.00 91.75 100 GLY A C 1
ATOM 829 O O . GLY A 1 100 ? -3.745 -12.648 -8.735 1.00 91.75 100 GLY A O 1
ATOM 830 N N . GLY A 1 101 ? -5.381 -12.380 -10.269 1.00 76.50 101 GLY A N 1
ATOM 831 C CA . GLY A 1 101 ? -6.158 -13.571 -9.955 1.00 76.50 101 GLY A CA 1
ATOM 832 C C . GLY A 1 101 ? -7.468 -13.549 -10.705 1.00 76.50 101 GLY A C 1
ATOM 833 O O . GLY A 1 101 ? -8.031 -12.436 -10.821 1.00 76.50 101 GLY A O 1
#

pLDDT: mean 92.47, std 7.76, range [55.62, 98.19]

Secondary structure (DSSP, 8-state):
---BSB-TTS-SSSPBBSEEEHHHHHTTTTGGG--EEEEE--SEEEEE-TTS-EEEEE--TTEEEEEEEEE-SS-EEEEEEEE----TT---S-EE-EEE-

Radius of gyration: 14.2 Å; chains: 1; bounding box: 35×32×34 Å

Foldseek 3Di:
DAAAADDPPDDDDGDHDRADEPVCVVVVVQVVQVKDKDWADDQWDWAAFPVGDIDIGGQPPQKTFIWIWGHDPPHIHIHFYWYQDPDPPGRGRIDTDMDHD